Protein AF-A0A0A9WTZ9-F1 (afdb_monomer)

Mean predicted aligned error: 15.55 Å

Foldseek 3Di:
DVVVVVVVVVVVVVVVVVVVVVVVVVVVVVVVPPPDDDDDPPPPPQCLVPQDAQAAQDPPDPSLVSLVVSVVRLVVSCVVSVVVVDDQVVSLVVLLVRNDDVLVVVLVVVVVVDDDDDGSVNSSVSSNVVSVVVVVVVPPD

Structure (mmCIF, N/CA/C/O backbone):
data_AF-A0A0A9WTZ9-F1
#
_entry.id   AF-A0A0A9WTZ9-F1
#
loop_
_atom_site.group_PDB
_atom_site.id
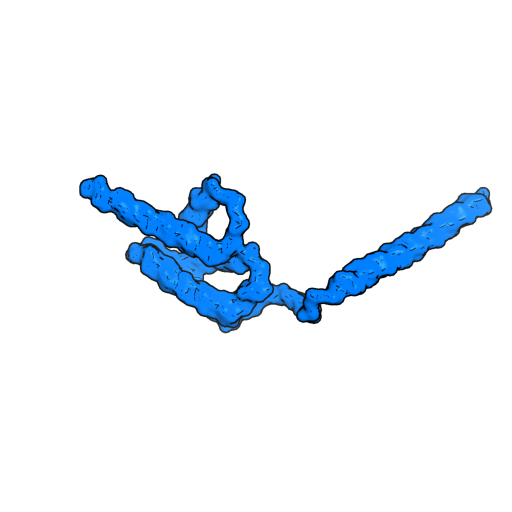_atom_site.type_symbol
_atom_site.label_atom_id
_atom_site.label_alt_id
_atom_site.label_comp_id
_atom_site.label_asym_id
_atom_site.label_entity_id
_atom_site.label_seq_id
_atom_site.pdbx_PDB_ins_code
_atom_site.Cartn_x
_atom_site.Cartn_y
_atom_site.Cartn_z
_atom_site.occupancy
_atom_site.B_iso_or_equiv
_atom_site.auth_seq_id
_atom_site.auth_comp_id
_atom_site.auth_asym_id
_atom_site.auth_atom_id
_atom_site.pdbx_PDB_model_num
ATOM 1 N N . MET A 1 1 ? 10.708 -15.948 -66.059 1.00 60.38 1 MET A N 1
ATOM 2 C CA . MET A 1 1 ? 11.007 -16.705 -64.821 1.00 60.38 1 MET A CA 1
ATOM 3 C C . MET A 1 1 ? 12.283 -16.217 -64.130 1.00 60.38 1 MET A C 1
ATOM 5 O O . MET A 1 1 ? 12.154 -15.669 -63.049 1.00 60.38 1 MET A O 1
ATOM 9 N N . LYS A 1 2 ? 13.458 -16.208 -64.784 1.00 70.31 2 LYS A N 1
ATOM 10 C CA . LYS A 1 2 ? 14.748 -15.773 -64.182 1.00 70.31 2 LYS A CA 1
ATOM 11 C C . LYS A 1 2 ? 14.802 -14.366 -63.553 1.00 70.31 2 LYS A C 1
ATOM 13 O O . LYS A 1 2 ? 15.630 -14.106 -62.688 1.00 70.31 2 LYS A O 1
ATOM 18 N N . LYS A 1 3 ? 13.955 -13.430 -64.002 1.00 76.12 3 LYS A N 1
ATOM 19 C CA . LYS A 1 3 ? 13.878 -12.070 -63.432 1.00 76.12 3 LYS A CA 1
ATOM 20 C C . LYS A 1 3 ? 13.198 -12.066 -62.058 1.00 76.12 3 LYS A C 1
ATOM 22 O O . LYS A 1 3 ? 13.635 -11.337 -61.183 1.00 76.12 3 LYS A O 1
ATOM 27 N N . LEU A 1 4 ? 12.178 -12.906 -61.870 1.00 79.25 4 LEU A N 1
ATOM 28 C CA . LEU A 1 4 ? 11.425 -13.000 -60.619 1.00 79.25 4 LEU A CA 1
ATOM 29 C C . LEU A 1 4 ? 12.265 -13.664 -59.519 1.00 79.25 4 LEU A C 1
ATOM 31 O O . LEU A 1 4 ? 12.262 -13.201 -58.389 1.00 79.25 4 LEU A O 1
ATOM 35 N N . GLU A 1 5 ? 13.052 -14.683 -59.877 1.00 81.00 5 GLU A N 1
ATOM 36 C CA . GLU A 1 5 ? 13.990 -15.351 -58.962 1.00 81.00 5 GLU A CA 1
ATOM 37 C C . GLU A 1 5 ? 15.084 -14.395 -58.470 1.00 81.00 5 GLU A C 1
ATOM 39 O O . GLU A 1 5 ? 15.389 -14.369 -57.282 1.00 81.00 5 GLU A O 1
ATOM 44 N N . LYS A 1 6 ? 15.619 -13.542 -59.356 1.00 87.19 6 LYS A N 1
ATOM 45 C CA . LYS A 1 6 ? 16.589 -12.504 -58.972 1.00 87.19 6 LYS A CA 1
ATOM 46 C C . LYS A 1 6 ? 15.996 -11.460 -58.028 1.00 87.19 6 LYS A C 1
ATOM 48 O O . LYS A 1 6 ? 16.692 -11.005 -57.127 1.00 87.19 6 LYS A O 1
ATOM 53 N N . GLU A 1 7 ? 14.740 -11.072 -58.229 1.00 85.50 7 GLU A N 1
ATOM 54 C CA . GLU A 1 7 ? 14.058 -10.131 -57.332 1.00 85.50 7 GLU A CA 1
ATOM 55 C C . GLU A 1 7 ? 13.759 -10.773 -55.970 1.00 85.50 7 GLU A C 1
ATOM 57 O O . GLU A 1 7 ? 13.989 -10.143 -54.945 1.00 85.50 7 GLU A O 1
ATOM 62 N N . LEU A 1 8 ? 13.367 -12.052 -55.938 1.00 85.62 8 LEU A N 1
ATOM 63 C CA . LEU A 1 8 ? 13.207 -12.818 -54.695 1.00 85.62 8 LEU A CA 1
ATOM 64 C C . LEU A 1 8 ? 14.524 -12.946 -53.921 1.00 85.62 8 LEU A C 1
ATOM 66 O O . LEU A 1 8 ? 14.543 -12.828 -52.698 1.00 85.62 8 LEU A O 1
ATOM 70 N N . GLN A 1 9 ? 15.630 -13.147 -54.636 1.00 83.25 9 GLN A N 1
ATOM 71 C CA . GLN A 1 9 ? 16.955 -13.260 -54.038 1.00 83.25 9 GLN A CA 1
ATOM 72 C C . GLN A 1 9 ? 17.432 -11.923 -53.456 1.00 83.25 9 GLN A C 1
ATOM 74 O O . GLN A 1 9 ? 17.900 -11.889 -52.320 1.00 83.25 9 GLN A O 1
ATOM 79 N N . LYS A 1 10 ? 17.210 -10.809 -54.168 1.00 90.56 10 LYS A N 1
ATOM 80 C CA . LYS A 1 10 ? 17.448 -9.458 -53.631 1.00 90.56 10 LYS A CA 1
ATOM 81 C C . LYS A 1 10 ? 16.584 -9.160 -52.410 1.00 90.56 10 LYS A C 1
ATOM 83 O O . LYS A 1 10 ? 17.065 -8.552 -51.458 1.00 90.56 10 LYS A O 1
ATOM 88 N N . LEU A 1 11 ? 15.318 -9.580 -52.427 1.00 90.62 11 LEU A N 1
ATOM 89 C CA . LEU A 1 11 ? 14.405 -9.377 -51.304 1.00 90.62 11 LEU A CA 1
ATOM 90 C C . LEU A 1 11 ? 14.883 -10.150 -50.067 1.00 90.62 11 LEU A C 1
ATOM 92 O O . LEU A 1 11 ? 14.916 -9.599 -48.972 1.00 90.62 11 LEU A O 1
ATOM 96 N N . ALA A 1 12 ? 15.328 -11.396 -50.248 1.00 89.12 12 ALA A N 1
ATOM 97 C CA . ALA A 1 12 ? 15.871 -12.220 -49.171 1.00 89.12 12 ALA A CA 1
ATOM 98 C C . ALA A 1 12 ? 17.175 -11.643 -48.590 1.00 89.12 12 ALA A C 1
ATOM 100 O O . ALA A 1 12 ? 17.373 -11.655 -47.375 1.00 89.12 12 ALA A O 1
ATOM 101 N N . GLU A 1 13 ? 18.057 -11.108 -49.436 1.00 91.31 13 GLU A N 1
ATOM 102 C CA . GLU A 1 13 ? 19.273 -10.418 -48.992 1.00 91.31 13 GLU A CA 1
ATOM 103 C C . GLU A 1 13 ? 18.945 -9.136 -48.221 1.00 91.31 13 GLU A C 1
ATOM 105 O O . GLU A 1 13 ? 19.537 -8.892 -47.167 1.00 91.31 13 GLU A O 1
ATOM 110 N N . ARG A 1 14 ? 17.946 -8.374 -48.683 1.00 90.75 14 ARG A N 1
ATOM 111 C CA . ARG A 1 14 ? 17.461 -7.173 -47.997 1.00 90.75 14 ARG A CA 1
ATOM 112 C C . ARG A 1 14 ? 16.849 -7.494 -46.636 1.00 90.75 14 ARG A C 1
ATOM 114 O O . ARG A 1 14 ? 17.090 -6.760 -45.683 1.00 90.75 14 ARG A O 1
ATOM 121 N N . GLN A 1 15 ? 16.120 -8.604 -46.524 1.00 76.19 15 GLN A N 1
ATOM 122 C CA . GLN A 1 15 ? 15.568 -9.086 -45.255 1.00 76.19 15 GLN A CA 1
ATOM 123 C C . GLN A 1 15 ? 16.690 -9.375 -44.243 1.00 76.19 15 GLN A C 1
ATOM 125 O O . GLN A 1 15 ? 16.656 -8.882 -43.121 1.00 76.19 15 GLN A O 1
ATOM 130 N N . ARG A 1 16 ? 17.743 -10.087 -44.675 1.00 86.38 16 ARG A N 1
ATOM 131 C CA . ARG A 1 16 ? 18.917 -10.409 -43.838 1.00 86.38 16 ARG A CA 1
ATOM 132 C C . ARG A 1 16 ? 19.746 -9.184 -43.463 1.00 86.38 16 ARG A C 1
ATOM 134 O O . ARG A 1 16 ? 20.497 -9.211 -42.491 1.00 86.38 16 ARG A O 1
ATOM 141 N N . GLU A 1 17 ? 19.726 -8.146 -44.289 1.00 88.25 17 GLU A N 1
ATOM 142 C CA . GLU A 1 17 ? 20.383 -6.875 -43.994 1.00 88.25 17 GLU A CA 1
ATOM 143 C C . GLU A 1 17 ? 19.600 -6.089 -42.937 1.00 88.25 17 GLU A C 1
ATOM 145 O O . GLU A 1 17 ? 20.192 -5.676 -41.944 1.00 88.25 17 GLU A O 1
ATOM 150 N N . LEU A 1 18 ? 18.274 -5.997 -43.085 1.00 83.50 18 LEU A N 1
ATOM 151 C CA . LEU A 1 18 ? 17.381 -5.377 -42.102 1.00 83.50 18 LEU A CA 1
ATOM 152 C C . LEU A 1 18 ? 17.442 -6.079 -40.740 1.00 83.50 18 LEU A C 1
ATOM 154 O O . LEU A 1 18 ? 17.478 -5.414 -39.711 1.00 83.50 18 LEU A O 1
ATOM 158 N N . GLU A 1 19 ? 17.517 -7.411 -40.716 1.00 79.44 19 GLU A N 1
ATOM 159 C CA . GLU A 1 19 ? 17.697 -8.178 -39.475 1.00 79.44 19 GLU A CA 1
ATOM 160 C C . GLU A 1 19 ? 19.045 -7.875 -38.805 1.00 79.44 19 GLU A C 1
ATOM 162 O O . GLU A 1 19 ? 19.112 -7.684 -37.590 1.00 79.44 19 GLU A O 1
ATOM 167 N N . ARG A 1 20 ? 20.126 -7.762 -39.588 1.00 77.75 20 ARG A N 1
ATOM 168 C CA . ARG A 1 20 ? 21.451 -7.378 -39.072 1.00 77.75 20 ARG A CA 1
ATOM 169 C C . ARG A 1 20 ? 21.476 -5.945 -38.549 1.00 77.75 20 ARG A C 1
ATOM 171 O O . ARG A 1 20 ? 22.173 -5.672 -37.576 1.00 77.75 20 ARG A O 1
ATOM 178 N N . GLU A 1 21 ? 20.746 -5.042 -39.188 1.00 83.31 21 GLU A N 1
ATOM 179 C CA . GLU A 1 21 ? 20.621 -3.646 -38.773 1.00 83.31 21 GLU A CA 1
ATOM 180 C C . GLU A 1 21 ? 19.780 -3.510 -37.498 1.00 83.31 21 GLU A C 1
ATOM 182 O O . GLU A 1 21 ? 20.191 -2.809 -36.578 1.00 83.31 21 GLU A O 1
ATOM 187 N N . LEU A 1 22 ? 18.676 -4.256 -37.379 1.00 73.06 22 LEU A N 1
ATOM 188 C CA . LEU A 1 22 ? 17.880 -4.345 -36.150 1.00 73.06 22 LEU A CA 1
ATOM 189 C C . LEU A 1 22 ? 18.698 -4.892 -34.976 1.00 73.06 22 LEU A C 1
ATOM 191 O O . LEU A 1 22 ? 18.648 -4.326 -33.889 1.00 73.06 22 LEU A O 1
ATOM 195 N N . HIS A 1 23 ? 19.498 -5.940 -35.191 1.00 73.75 23 HIS A N 1
ATOM 196 C CA . HIS A 1 23 ? 20.396 -6.456 -34.154 1.00 73.75 23 HIS A CA 1
ATOM 197 C C . HIS A 1 23 ? 21.475 -5.447 -33.751 1.00 73.75 23 HIS A C 1
ATOM 199 O O . HIS A 1 23 ? 21.790 -5.333 -32.569 1.00 73.75 23 HIS A O 1
ATOM 205 N N . ARG A 1 24 ? 22.020 -4.692 -34.710 1.00 73.50 24 ARG A N 1
ATOM 206 C CA . ARG A 1 24 ? 23.018 -3.651 -34.435 1.00 73.50 24 ARG A CA 1
ATOM 207 C C . ARG A 1 24 ? 22.410 -2.495 -33.641 1.00 73.50 24 ARG A C 1
ATOM 209 O O . ARG A 1 24 ? 22.993 -2.075 -32.653 1.00 73.50 24 ARG A O 1
ATOM 216 N N . ARG A 1 25 ? 21.204 -2.059 -34.014 1.00 69.06 25 ARG A N 1
ATOM 217 C CA . ARG A 1 25 ? 20.464 -0.985 -33.340 1.00 69.06 25 ARG A CA 1
ATOM 218 C C . ARG A 1 25 ? 19.978 -1.386 -31.947 1.00 69.06 25 ARG A C 1
ATOM 220 O O . ARG A 1 25 ? 20.010 -0.563 -31.041 1.00 69.06 25 ARG A O 1
ATOM 227 N N . ASN A 1 26 ? 19.575 -2.643 -31.757 1.00 62.22 26 ASN A N 1
ATOM 228 C CA . ASN A 1 26 ? 19.281 -3.174 -30.425 1.00 62.22 26 ASN A CA 1
ATOM 229 C C . ASN A 1 26 ? 20.553 -3.254 -29.564 1.00 62.22 26 ASN A C 1
ATOM 231 O O 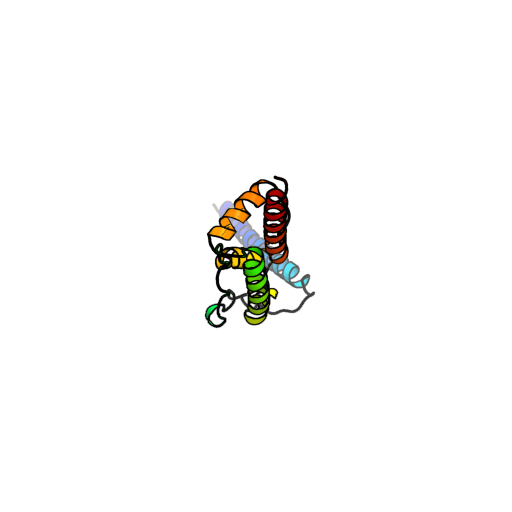. ASN A 1 26 ? 20.500 -2.881 -28.401 1.00 62.22 26 ASN A O 1
ATOM 235 N N . GLY A 1 27 ? 21.700 -3.640 -30.136 1.00 61.84 27 GLY A N 1
ATOM 236 C CA . GLY A 1 27 ? 22.987 -3.618 -29.428 1.00 61.84 27 GLY A CA 1
ATOM 237 C C . GLY A 1 27 ? 23.499 -2.206 -29.098 1.00 61.84 27 GLY A C 1
ATOM 238 O O . GLY A 1 27 ? 24.135 -2.010 -28.069 1.00 61.84 27 GLY A O 1
ATOM 239 N N . GLU A 1 28 ? 23.198 -1.204 -29.928 1.00 58.69 28 GLU A N 1
ATOM 240 C CA . GLU A 1 28 ? 23.504 0.211 -29.653 1.00 58.69 28 GLU A CA 1
ATOM 241 C C . GLU A 1 28 ? 22.581 0.801 -28.574 1.00 58.69 28 GLU A C 1
ATOM 243 O O . GLU A 1 28 ? 23.055 1.532 -27.706 1.00 58.69 28 GLU A O 1
ATOM 248 N N . LEU A 1 29 ? 21.298 0.413 -28.546 1.00 51.69 29 LEU A N 1
ATOM 249 C CA . LEU A 1 29 ? 20.393 0.729 -27.433 1.00 51.69 29 LEU A CA 1
ATOM 250 C C . LEU A 1 29 ? 20.848 0.082 -26.113 1.00 51.69 29 LEU A C 1
ATOM 252 O O . LEU A 1 29 ? 20.639 0.662 -25.051 1.00 51.69 29 LEU A O 1
ATOM 256 N N . GLU A 1 30 ? 21.500 -1.081 -26.161 1.00 49.72 30 GLU A N 1
ATOM 257 C CA . GLU A 1 30 ? 22.115 -1.714 -24.986 1.00 49.72 30 GLU A CA 1
ATOM 258 C C . GLU A 1 30 ? 23.446 -1.045 -24.574 1.00 49.72 30 GLU A C 1
ATOM 260 O O . GLU A 1 30 ? 23.813 -1.081 -23.400 1.00 49.72 30 GLU A O 1
ATOM 265 N N . GLY A 1 31 ? 24.149 -0.381 -25.502 1.00 46.72 31 GLY A N 1
ATOM 266 C CA . GLY A 1 31 ? 25.429 0.301 -25.261 1.00 46.72 31 GLY A CA 1
ATOM 267 C C . GLY A 1 31 ? 25.326 1.704 -24.643 1.00 46.72 31 GLY A C 1
ATOM 268 O O . GLY A 1 31 ? 26.268 2.144 -23.987 1.00 46.72 31 GLY A O 1
ATOM 269 N N . GLU A 1 32 ? 24.190 2.394 -24.793 1.00 41.88 32 GLU A N 1
ATOM 270 C CA . GLU A 1 32 ? 23.942 3.713 -24.178 1.00 41.88 32 GLU A CA 1
ATOM 271 C C . GLU A 1 32 ? 23.188 3.653 -22.836 1.00 41.88 32 GLU A C 1
ATOM 273 O O . GLU A 1 32 ? 22.963 4.686 -22.207 1.00 41.88 32 GLU A O 1
ATOM 278 N N . VAL A 1 33 ? 22.885 2.455 -22.318 1.00 44.62 33 VAL A N 1
ATOM 279 C CA . VAL A 1 33 ? 22.443 2.260 -20.918 1.00 44.62 33 VAL A CA 1
ATOM 280 C C . VAL A 1 33 ? 23.599 1.719 -20.062 1.00 44.62 33 VAL A C 1
ATOM 282 O O . VAL A 1 33 ? 23.441 0.908 -19.155 1.00 44.62 33 VAL A O 1
ATOM 285 N N . GLY A 1 34 ? 24.813 2.203 -20.321 1.00 38.84 34 GLY A N 1
ATOM 286 C CA . GLY A 1 34 ? 25.944 2.089 -19.404 1.00 38.84 34 GLY A CA 1
ATOM 287 C C . GLY A 1 34 ? 25.867 3.172 -18.332 1.00 38.84 34 GLY A C 1
ATOM 288 O O . GLY A 1 34 ? 26.592 4.160 -18.403 1.00 38.84 34 GLY A O 1
ATOM 289 N N . GLY A 1 35 ? 24.967 3.015 -17.357 1.00 38.53 35 GLY A N 1
ATOM 290 C CA . GLY A 1 35 ? 24.748 4.056 -16.352 1.00 38.53 35 GLY A CA 1
ATOM 291 C C . GLY A 1 35 ? 23.939 3.690 -15.114 1.00 38.53 35 GLY A C 1
ATOM 292 O O . GLY A 1 35 ? 23.450 4.594 -14.461 1.00 38.53 35 GLY A O 1
ATOM 293 N N . THR A 1 36 ? 23.762 2.415 -14.775 1.00 37.59 36 THR A N 1
ATOM 294 C CA . THR A 1 36 ? 23.730 1.932 -13.380 1.00 37.59 36 THR A CA 1
ATOM 295 C C . THR A 1 36 ? 23.818 0.417 -13.431 1.00 37.59 36 THR A C 1
ATOM 297 O O . THR A 1 36 ? 22.924 -0.266 -13.922 1.00 37.59 36 THR A O 1
ATOM 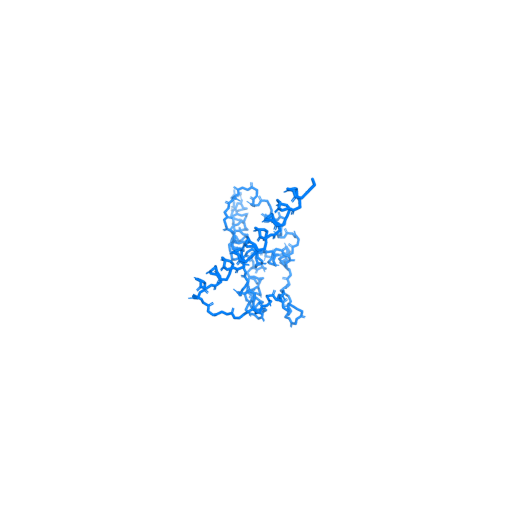300 N N . GLY A 1 37 ? 24.944 -0.116 -12.963 1.00 42.16 37 GLY A N 1
ATOM 301 C CA . GLY A 1 37 ? 25.078 -1.544 -12.754 1.00 42.16 37 GLY A CA 1
ATOM 302 C C . GLY A 1 37 ? 24.024 -2.002 -11.756 1.00 42.16 37 GLY A C 1
ATOM 303 O O . GLY A 1 37 ? 24.078 -1.646 -10.583 1.00 42.16 37 GLY A O 1
ATOM 304 N N . ASN A 1 38 ? 23.086 -2.815 -12.216 1.00 39.22 38 ASN A N 1
ATOM 305 C CA . ASN A 1 38 ? 22.717 -3.985 -11.451 1.00 39.22 38 ASN A CA 1
ATOM 306 C C . ASN A 1 38 ? 22.298 -5.069 -12.432 1.00 39.22 38 ASN A C 1
ATOM 308 O O . ASN A 1 38 ? 21.395 -4.889 -13.247 1.00 39.22 38 ASN A O 1
ATOM 312 N N . GLU A 1 39 ? 23.041 -6.161 -12.375 1.00 39.50 39 GLU A N 1
ATOM 313 C CA . GLU A 1 39 ? 22.844 -7.364 -13.157 1.00 39.50 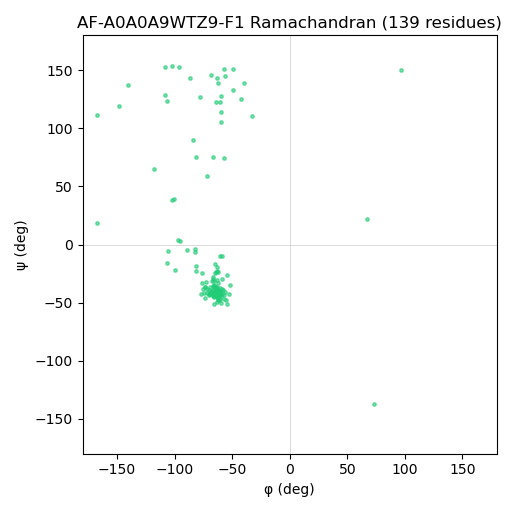39 GLU A CA 1
ATOM 314 C C . GLU A 1 39 ? 21.384 -7.812 -13.089 1.00 39.50 39 GLU A C 1
ATOM 316 O O . GLU A 1 39 ? 20.693 -7.588 -12.090 1.00 39.50 39 GLU A O 1
ATOM 321 N N . GLY A 1 40 ? 20.935 -8.475 -14.154 1.00 37.22 40 GLY A N 1
ATOM 322 C CA . GLY A 1 40 ? 19.652 -9.153 -14.245 1.00 37.22 40 GLY A CA 1
ATOM 323 C C . GLY A 1 40 ? 19.463 -10.215 -13.162 1.00 37.22 40 GLY A C 1
ATOM 324 O O . GLY A 1 40 ? 19.428 -11.409 -13.441 1.00 37.22 40 GLY A O 1
ATOM 325 N N . ARG A 1 41 ? 19.206 -9.777 -11.930 1.00 47.19 41 ARG A N 1
ATOM 326 C CA . ARG A 1 41 ? 18.178 -10.403 -11.124 1.00 47.19 41 ARG A CA 1
ATOM 327 C C . ARG A 1 41 ? 16.924 -10.217 -11.960 1.00 47.19 41 ARG A C 1
ATOM 329 O O . ARG A 1 41 ? 16.379 -9.116 -12.028 1.00 47.19 41 ARG A O 1
ATOM 336 N N . GLU A 1 42 ? 16.449 -11.288 -12.596 1.00 41.75 42 GLU A N 1
ATOM 337 C CA . GLU A 1 42 ? 15.008 -11.529 -12.581 1.00 41.75 42 GLU A CA 1
ATOM 338 C C . GLU A 1 42 ? 14.545 -10.995 -11.227 1.00 41.75 42 GLU A C 1
ATOM 340 O O . GLU A 1 42 ? 14.986 -11.516 -10.197 1.00 41.75 42 GLU A O 1
ATOM 345 N N . LYS A 1 43 ? 13.789 -9.888 -11.194 1.00 50.94 43 LYS A N 1
ATOM 346 C CA . LYS A 1 43 ? 13.112 -9.489 -9.965 1.00 50.94 43 LYS A CA 1
ATOM 347 C C . LYS A 1 43 ? 12.073 -10.583 -9.753 1.00 50.94 43 LYS A C 1
ATOM 349 O O . LYS A 1 43 ? 10.904 -10.404 -10.085 1.00 50.94 43 LYS A O 1
ATOM 354 N N . LYS A 1 44 ? 12.535 -11.760 -9.304 1.00 48.59 44 LYS A N 1
ATOM 355 C CA . LYS A 1 44 ? 11.726 -12.796 -8.694 1.00 48.59 44 LYS A CA 1
ATOM 356 C C . LYS A 1 44 ? 10.810 -12.016 -7.782 1.00 48.59 44 LYS A C 1
ATOM 358 O O . LYS A 1 44 ? 11.302 -11.186 -7.019 1.00 48.59 44 LYS A O 1
ATOM 363 N N . LEU A 1 45 ? 9.503 -12.221 -7.940 1.00 52.44 45 LEU A N 1
ATOM 364 C CA . LEU A 1 45 ? 8.529 -11.691 -6.996 1.00 52.44 45 LEU A CA 1
ATOM 365 C C . LEU A 1 45 ? 9.104 -11.853 -5.591 1.00 52.44 45 LEU A C 1
ATOM 367 O O . LEU A 1 45 ? 9.733 -12.891 -5.345 1.00 52.44 45 LEU A O 1
ATOM 371 N N . PRO A 1 46 ? 8.933 -10.847 -4.718 1.00 54.97 46 PRO A N 1
ATOM 372 C CA . PRO A 1 46 ? 9.565 -10.881 -3.418 1.00 54.97 46 PRO A CA 1
ATOM 373 C C . PRO A 1 46 ? 9.268 -12.242 -2.805 1.00 54.97 46 PRO A C 1
ATOM 375 O O . PRO A 1 46 ? 8.142 -12.744 -2.903 1.00 54.97 46 PRO A O 1
ATOM 378 N N . GLU A 1 47 ? 10.299 -12.891 -2.268 1.00 58.53 47 GLU A N 1
ATOM 379 C CA . GLU A 1 47 ? 10.172 -14.181 -1.593 1.00 58.53 47 GLU A CA 1
ATOM 380 C C . GLU A 1 47 ? 9.463 -13.921 -0.243 1.00 58.53 47 GLU A C 1
ATOM 382 O O . GLU A 1 47 ? 9.979 -14.192 0.836 1.00 58.53 47 GLU A O 1
ATOM 387 N N . LEU A 1 48 ? 8.240 -13.368 -0.306 1.00 61.00 48 LEU A N 1
ATOM 388 C CA . LEU A 1 48 ? 7.354 -12.989 0.798 1.00 61.00 48 LEU A CA 1
ATOM 389 C C . LEU A 1 48 ? 6.988 -14.202 1.661 1.00 61.00 48 LEU A C 1
ATOM 391 O O . LEU A 1 48 ? 6.385 -14.047 2.715 1.00 61.00 48 LEU A O 1
ATOM 395 N N . ARG A 1 49 ? 7.325 -15.415 1.207 1.00 60.94 49 ARG A N 1
ATOM 396 C CA . ARG A 1 49 ? 6.976 -16.688 1.840 1.00 60.94 49 ARG A CA 1
ATOM 397 C C . ARG A 1 49 ? 7.624 -16.880 3.209 1.00 60.94 49 ARG A C 1
ATOM 399 O O . ARG A 1 49 ? 7.069 -17.623 4.011 1.00 60.94 49 ARG A O 1
ATOM 406 N N . ASN A 1 50 ? 8.749 -16.218 3.484 1.00 71.06 50 ASN A N 1
ATOM 407 C CA . ASN A 1 50 ? 9.498 -16.424 4.728 1.00 71.06 50 ASN A CA 1
ATOM 408 C C . ASN A 1 50 ? 9.351 -15.280 5.739 1.00 71.06 50 ASN A C 1
ATOM 410 O O . ASN A 1 50 ? 9.843 -15.403 6.860 1.00 71.06 50 ASN A O 1
ATOM 414 N N . VAL A 1 51 ? 8.677 -14.186 5.372 1.00 79.00 51 VAL A N 1
ATOM 415 C CA . VAL A 1 51 ? 8.445 -13.047 6.267 1.00 79.00 51 VAL A CA 1
ATOM 416 C C . VAL A 1 51 ? 6.977 -13.058 6.689 1.00 79.00 51 VAL A C 1
ATOM 418 O O . VAL A 1 51 ? 6.108 -13.035 5.815 1.00 79.00 51 VAL A O 1
ATOM 421 N N . PRO A 1 52 ? 6.666 -13.096 7.999 1.00 82.75 52 PRO A N 1
ATOM 422 C CA . PRO A 1 52 ? 5.284 -13.071 8.457 1.00 82.75 52 PRO A CA 1
ATOM 423 C C . PRO A 1 52 ? 4.601 -11.789 7.978 1.00 82.75 52 PRO A C 1
ATOM 425 O O . PRO A 1 52 ? 5.123 -10.688 8.161 1.00 82.75 52 PRO A O 1
ATOM 428 N N . GLN A 1 53 ? 3.446 -11.948 7.337 1.00 86.88 53 GLN A N 1
ATOM 429 C CA . GLN A 1 53 ? 2.637 -10.822 6.885 1.00 86.88 53 GLN A CA 1
ATOM 430 C C . GLN A 1 53 ? 2.061 -10.074 8.096 1.00 86.88 53 GLN A C 1
ATOM 432 O O . GLN A 1 53 ? 1.757 -10.708 9.109 1.00 86.88 53 GLN A O 1
ATOM 437 N N . PRO A 1 54 ? 1.909 -8.742 8.014 1.00 89.12 54 PRO A N 1
ATOM 438 C CA . PRO A 1 54 ? 1.249 -7.982 9.063 1.00 89.12 54 PRO A CA 1
ATOM 439 C C . PRO A 1 54 ? -0.217 -8.412 9.185 1.00 89.12 54 PRO A C 1
ATOM 441 O O . PRO A 1 54 ? -0.878 -8.689 8.182 1.00 89.12 54 PRO A O 1
ATOM 444 N N . ASP A 1 55 ? -0.726 -8.441 10.417 1.00 89.12 55 ASP A N 1
ATOM 445 C CA . ASP A 1 55 ? -2.140 -8.711 10.660 1.00 89.12 55 ASP A CA 1
ATOM 446 C C . ASP A 1 55 ? -3.011 -7.618 10.019 1.00 89.12 55 ASP A C 1
ATOM 448 O O . ASP A 1 55 ? -2.682 -6.435 10.148 1.00 89.12 55 ASP A O 1
ATOM 452 N N . PRO A 1 56 ? -4.142 -7.968 9.381 1.00 91.62 56 PRO A N 1
ATOM 453 C CA . PRO A 1 56 ? -5.060 -6.984 8.823 1.00 91.62 56 PRO A CA 1
ATOM 454 C C . PRO A 1 56 ? -5.558 -5.983 9.868 1.00 91.62 56 PRO A C 1
ATOM 456 O O . PRO A 1 56 ? -5.720 -6.309 11.050 1.00 91.62 56 PRO A O 1
ATOM 459 N N . VAL A 1 57 ? -5.876 -4.764 9.426 1.00 90.31 57 VAL A N 1
ATOM 460 C CA . VAL A 1 57 ? -6.400 -3.724 10.319 1.00 90.31 57 VAL A CA 1
ATOM 461 C C . VAL A 1 57 ? -7.755 -4.159 10.869 1.00 90.31 57 VAL A C 1
ATOM 463 O O . VAL A 1 57 ? -8.709 -4.397 10.126 1.00 90.31 57 VAL A O 1
ATOM 466 N N . LYS A 1 58 ? -7.861 -4.211 12.197 1.00 88.00 58 LYS A N 1
ATOM 467 C CA . LYS A 1 58 ? -9.125 -4.484 12.882 1.00 88.00 58 LYS A CA 1
ATOM 468 C C . LYS A 1 58 ? -9.996 -3.230 12.888 1.00 88.00 58 LYS A C 1
ATOM 470 O O . LYS A 1 58 ? -9.570 -2.173 13.353 1.00 88.00 58 LYS A O 1
ATOM 475 N N . ILE A 1 59 ? -11.235 -3.368 12.422 1.00 85.06 59 ILE A N 1
ATOM 476 C CA . ILE A 1 59 ? -12.246 -2.296 12.448 1.00 85.06 59 ILE A CA 1
ATOM 477 C C . ILE A 1 59 ? -12.967 -2.173 13.800 1.00 85.06 59 ILE A C 1
ATOM 479 O O . ILE A 1 59 ? -13.751 -1.252 14.009 1.00 85.06 59 ILE A O 1
ATOM 483 N N . GLU A 1 60 ? -12.716 -3.102 14.721 1.00 82.38 60 GLU A N 1
ATOM 484 C CA . GLU A 1 60 ? -13.289 -3.100 16.065 1.00 82.38 60 GLU A CA 1
ATOM 485 C C . GLU A 1 60 ? -12.441 -2.264 17.033 1.00 82.38 60 GLU A C 1
ATOM 487 O O . GLU A 1 60 ? -11.210 -2.274 16.981 1.00 82.38 60 GLU A O 1
ATOM 492 N N . GLY A 1 61 ? -13.099 -1.565 17.960 1.00 83.69 61 GLY A N 1
ATOM 493 C CA . GLY A 1 61 ? -12.420 -0.727 18.948 1.00 83.69 61 GLY A CA 1
ATOM 494 C C . GLY A 1 61 ? -11.855 0.564 18.345 1.00 83.69 61 GLY A C 1
ATOM 495 O O . GLY A 1 61 ? -12.527 1.251 17.575 1.00 83.69 61 GLY A O 1
ATOM 496 N N . ASN A 1 62 ? -10.634 0.931 18.738 1.00 86.44 62 ASN A N 1
ATOM 497 C CA . ASN A 1 62 ? -9.982 2.159 18.288 1.00 86.44 62 ASN A CA 1
ATOM 498 C C . ASN A 1 62 ? -9.294 1.951 16.928 1.00 86.44 62 ASN A C 1
ATOM 500 O O . ASN A 1 62 ? -8.120 1.591 16.856 1.00 86.44 62 ASN A O 1
ATOM 504 N N . ILE A 1 63 ? -10.031 2.195 15.841 1.00 87.94 63 ILE A N 1
ATOM 505 C CA . ILE A 1 63 ? -9.551 1.985 14.463 1.00 87.94 63 ILE A CA 1
ATOM 506 C C . ILE A 1 63 ? -8.282 2.799 14.170 1.00 87.94 63 ILE A C 1
ATOM 508 O O . ILE A 1 63 ? -7.368 2.294 13.524 1.00 87.94 63 ILE A O 1
ATOM 512 N N . THR A 1 64 ? -8.187 4.034 14.671 1.00 87.25 64 THR A N 1
ATOM 513 C CA . THR A 1 64 ? -7.012 4.899 14.475 1.00 87.25 64 THR A CA 1
ATOM 514 C C . THR A 1 64 ? -5.756 4.287 15.090 1.00 87.25 64 THR A C 1
ATOM 516 O O . THR A 1 64 ? -4.687 4.288 14.480 1.00 87.25 64 THR A O 1
ATOM 519 N N . GLU A 1 65 ? -5.887 3.728 16.289 1.00 88.56 65 GLU A N 1
ATOM 520 C CA . GLU A 1 65 ? -4.797 3.051 16.984 1.00 88.56 65 GLU A CA 1
ATOM 521 C C . GLU A 1 65 ? -4.429 1.730 16.294 1.00 88.56 65 GLU A C 1
ATOM 523 O O . GLU A 1 65 ? -3.250 1.480 16.045 1.00 88.56 65 GLU A O 1
ATOM 528 N N . ASN A 1 66 ? -5.424 0.940 15.877 1.00 90.94 66 ASN A N 1
ATOM 529 C CA . ASN A 1 66 ? -5.216 -0.289 15.106 1.00 90.94 66 ASN A CA 1
ATOM 530 C C . ASN A 1 66 ? -4.486 -0.020 13.781 1.00 90.94 66 ASN A C 1
ATOM 532 O O . ASN A 1 66 ? -3.564 -0.753 13.424 1.00 90.94 66 ASN A O 1
ATOM 536 N N . LEU A 1 67 ? -4.852 1.051 13.069 1.00 90.75 67 LEU A N 1
ATOM 537 C CA . LEU A 1 67 ? -4.170 1.472 11.846 1.00 90.75 67 LEU A CA 1
ATOM 538 C C . LEU A 1 67 ? -2.733 1.936 12.134 1.00 90.75 67 LEU A C 1
ATOM 540 O O . LEU A 1 67 ? -1.826 1.641 11.359 1.00 90.75 67 LEU A O 1
ATOM 544 N N . GLY A 1 68 ? -2.499 2.606 13.266 1.00 90.94 68 GLY A N 1
ATOM 545 C CA . GLY A 1 68 ? -1.154 2.968 13.720 1.00 90.94 68 GLY A CA 1
ATOM 546 C C . GLY A 1 68 ? -0.279 1.755 14.064 1.00 90.94 68 GLY A C 1
ATOM 547 O O . GLY A 1 68 ? 0.919 1.755 13.775 1.00 90.94 68 GLY A O 1
ATOM 548 N N . TYR A 1 69 ? -0.854 0.698 14.646 1.00 92.25 69 TYR A N 1
ATOM 549 C CA . TYR A 1 69 ? -0.153 -0.574 14.850 1.00 92.25 69 TYR A CA 1
ATOM 550 C C . TYR A 1 69 ? 0.173 -1.259 13.523 1.00 92.25 69 TYR A C 1
ATOM 552 O O . TYR A 1 69 ? 1.309 -1.695 13.320 1.00 92.25 69 TYR A O 1
ATOM 560 N N . PHE A 1 70 ? -0.794 -1.294 12.607 1.00 94.00 70 PHE A N 1
ATOM 561 C CA . PHE A 1 70 ? -0.607 -1.852 11.274 1.00 94.00 70 PHE A CA 1
ATOM 562 C C . PHE A 1 70 ? 0.488 -1.126 10.490 1.00 94.00 70 PHE A C 1
ATOM 564 O O . PHE A 1 70 ? 1.342 -1.782 9.912 1.00 94.00 70 PHE A O 1
ATOM 571 N N . GLU A 1 71 ? 0.537 0.208 10.512 1.00 93.88 71 GLU A N 1
ATOM 572 C CA . GLU A 1 71 ? 1.586 0.977 9.830 1.00 93.88 71 GLU A CA 1
ATOM 573 C C . GLU A 1 71 ? 2.992 0.584 10.307 1.00 93.88 71 GLU A C 1
ATOM 575 O O . GLU A 1 71 ? 3.906 0.407 9.500 1.00 93.88 71 GLU A O 1
ATOM 580 N N . LYS A 1 72 ? 3.182 0.421 11.622 1.00 93.38 72 LYS A N 1
ATOM 581 C CA . LYS A 1 72 ? 4.467 -0.028 12.181 1.00 93.38 72 LYS A CA 1
ATOM 582 C C . LYS A 1 72 ? 4.809 -1.439 11.702 1.00 93.38 72 LYS A C 1
ATOM 584 O O . LYS A 1 72 ? 5.951 -1.698 11.327 1.00 93.38 72 LYS A O 1
ATOM 589 N N . ALA A 1 73 ? 3.824 -2.336 11.689 1.00 93.00 73 ALA A N 1
ATOM 590 C CA . ALA A 1 73 ? 3.995 -3.695 11.188 1.00 93.00 73 ALA A CA 1
ATOM 591 C C . ALA A 1 73 ? 4.312 -3.713 9.681 1.00 93.00 73 ALA A C 1
ATOM 593 O O . ALA A 1 73 ? 5.208 -4.437 9.259 1.00 93.00 73 ALA A O 1
ATOM 594 N N . TRP A 1 74 ? 3.656 -2.863 8.889 1.00 93.44 74 TRP A N 1
ATOM 595 C CA . TRP A 1 74 ? 3.896 -2.680 7.458 1.00 93.44 74 TRP A CA 1
ATOM 596 C C . TRP A 1 74 ? 5.309 -2.173 7.161 1.00 93.44 74 TRP A C 1
ATOM 598 O O . TRP A 1 74 ? 5.967 -2.696 6.263 1.00 93.44 74 TRP A O 1
ATOM 608 N N . LYS A 1 75 ? 5.808 -1.200 7.935 1.00 92.25 75 LYS A N 1
ATOM 609 C CA . LYS A 1 75 ? 7.189 -0.702 7.821 1.00 92.25 75 LYS A CA 1
ATOM 610 C C . LYS A 1 75 ? 8.200 -1.821 8.070 1.00 92.25 75 LYS A C 1
ATOM 612 O O . LYS A 1 75 ? 9.061 -2.072 7.233 1.00 92.25 75 LYS A O 1
ATOM 617 N N . ASN A 1 76 ? 8.035 -2.559 9.169 1.00 91.38 76 ASN A N 1
ATOM 618 C CA . ASN A 1 76 ? 8.903 -3.696 9.487 1.00 91.38 76 ASN A CA 1
ATOM 619 C C . ASN A 1 76 ? 8.835 -4.788 8.411 1.00 91.38 76 ASN A C 1
ATOM 621 O O . ASN A 1 76 ? 9.863 -5.333 8.016 1.00 91.38 76 ASN A O 1
ATOM 625 N N . TYR A 1 77 ? 7.633 -5.084 7.915 1.00 90.56 77 TYR A N 1
ATOM 626 C CA . TYR A 1 77 ? 7.413 -6.050 6.846 1.00 90.56 77 TYR A CA 1
ATOM 627 C C . TYR A 1 77 ? 8.083 -5.626 5.538 1.00 90.56 77 TYR A C 1
ATOM 629 O O . TYR A 1 77 ? 8.746 -6.443 4.904 1.00 90.56 77 TYR A O 1
ATOM 637 N N . SER A 1 78 ? 7.951 -4.357 5.149 1.00 89.62 78 SER A N 1
ATOM 638 C CA . SER A 1 78 ? 8.522 -3.816 3.910 1.00 89.62 78 SER A CA 1
ATOM 639 C C . SER A 1 78 ? 10.043 -3.926 3.901 1.00 89.62 78 SER A C 1
ATOM 641 O O . SER A 1 78 ? 10.611 -4.399 2.919 1.00 89.62 78 SER A O 1
ATOM 643 N N . VAL A 1 79 ? 10.686 -3.591 5.023 1.00 89.56 79 VAL A N 1
ATOM 644 C CA . VAL A 1 79 ? 12.136 -3.742 5.201 1.00 89.56 79 VAL A CA 1
ATOM 645 C C . VAL A 1 79 ? 12.532 -5.221 5.191 1.00 89.56 79 VAL A C 1
ATOM 647 O O . VAL A 1 79 ? 13.407 -5.626 4.431 1.00 89.56 79 VAL A O 1
ATOM 650 N N . ALA A 1 80 ? 11.869 -6.058 5.996 1.00 85.88 80 ALA A N 1
ATOM 651 C CA . ALA A 1 80 ? 12.236 -7.468 6.144 1.00 85.88 80 ALA A CA 1
ATOM 652 C C . ALA A 1 80 ? 12.034 -8.292 4.862 1.00 85.88 80 ALA A C 1
ATOM 654 O O . ALA A 1 80 ? 12.770 -9.246 4.619 1.00 85.88 80 ALA A O 1
ATOM 655 N N . SER A 1 81 ? 11.040 -7.938 4.045 1.00 86.25 81 SER A N 1
ATOM 656 C CA . SER A 1 81 ? 10.744 -8.610 2.773 1.00 86.25 81 SER A CA 1
ATOM 657 C C . SER A 1 81 ? 11.489 -8.029 1.569 1.00 86.25 81 SER A C 1
ATOM 659 O O . SER A 1 81 ? 11.370 -8.573 0.469 1.00 86.25 81 SER A O 1
ATOM 661 N N . GLY A 1 82 ? 12.244 -6.939 1.752 1.00 86.44 82 GLY A N 1
ATOM 662 C CA . GLY A 1 82 ? 12.900 -6.221 0.657 1.00 86.44 82 GLY A CA 1
ATOM 663 C C . GLY A 1 82 ? 11.916 -5.532 -0.291 1.00 86.44 82 GLY A C 1
ATOM 664 O O . GLY A 1 82 ? 12.253 -5.264 -1.443 1.00 86.44 82 GLY A O 1
ATOM 665 N N . LEU A 1 83 ? 10.688 -5.252 0.163 1.00 87.62 83 LEU A N 1
ATOM 666 C CA . LEU A 1 83 ? 9.640 -4.639 -0.657 1.00 87.62 83 LEU A CA 1
ATOM 667 C C . LEU A 1 83 ? 10.016 -3.223 -1.122 1.00 87.62 83 LEU A C 1
ATOM 669 O O . LEU A 1 83 ? 9.511 -2.752 -2.136 1.00 87.62 83 LEU A O 1
ATOM 673 N N . GLU A 1 84 ? 10.930 -2.567 -0.408 1.00 86.31 84 GLU A N 1
ATOM 674 C CA . GLU A 1 84 ? 11.469 -1.244 -0.740 1.00 86.31 84 GLU A CA 1
ATOM 675 C C . GLU A 1 84 ? 12.223 -1.213 -2.082 1.00 86.31 84 GLU A C 1
ATOM 677 O O . GLU A 1 84 ? 12.290 -0.169 -2.722 1.00 86.31 84 GLU A O 1
ATOM 682 N N . GLU A 1 85 ? 12.732 -2.351 -2.572 1.00 87.12 85 GLU A N 1
ATOM 683 C CA . GLU A 1 85 ? 13.413 -2.433 -3.877 1.00 87.12 85 GLU A CA 1
ATOM 684 C C . GLU A 1 85 ? 12.441 -2.556 -5.073 1.00 87.12 85 GLU A C 1
ATOM 686 O O . GLU A 1 85 ? 12.853 -2.604 -6.247 1.00 87.12 85 GLU A O 1
ATOM 691 N N . TYR A 1 86 ? 11.136 -2.651 -4.800 1.00 86.38 86 TYR A N 1
ATOM 692 C CA . TYR A 1 86 ? 10.100 -2.846 -5.810 1.00 86.38 86 TYR A CA 1
ATOM 693 C C . TYR A 1 86 ? 9.449 -1.526 -6.228 1.00 86.38 86 TYR A C 1
ATOM 695 O O . TYR A 1 86 ? 9.384 -0.584 -5.443 1.00 86.38 86 TYR A O 1
ATOM 703 N N . PRO A 1 87 ? 8.922 -1.449 -7.467 1.00 89.00 87 PRO A N 1
ATOM 704 C CA . PRO A 1 87 ? 8.184 -0.276 -7.918 1.00 89.00 87 PRO A CA 1
ATOM 705 C C . PRO A 1 87 ? 7.001 0.041 -7.001 1.00 89.00 87 PRO A C 1
ATOM 707 O O . PRO A 1 87 ? 6.306 -0.874 -6.555 1.00 89.00 87 PRO A O 1
ATOM 710 N N . GLU A 1 88 ? 6.707 1.326 -6.823 1.00 88.44 88 GLU A N 1
ATOM 711 C CA . GLU A 1 88 ? 5.669 1.806 -5.905 1.00 88.44 88 GLU A CA 1
ATOM 712 C C . GLU A 1 88 ? 4.304 1.148 -6.132 1.00 88.44 88 GLU A C 1
ATOM 714 O O . GLU A 1 88 ? 3.682 0.651 -5.201 1.00 88.44 88 GLU A O 1
ATOM 719 N N . ARG A 1 89 ? 3.899 0.991 -7.398 1.00 87.62 89 ARG A N 1
ATOM 720 C CA . ARG A 1 89 ? 2.667 0.278 -7.779 1.00 87.62 89 ARG A CA 1
ATOM 721 C C . ARG A 1 89 ? 2.554 -1.130 -7.174 1.00 87.62 89 ARG A C 1
ATOM 723 O O . ARG A 1 89 ? 1.459 -1.586 -6.867 1.00 87.62 89 ARG A O 1
ATOM 730 N N . VAL A 1 90 ? 3.679 -1.838 -7.025 1.00 88.69 90 VAL A N 1
ATOM 731 C CA . VAL A 1 90 ? 3.724 -3.182 -6.430 1.00 88.69 90 VAL A CA 1
ATOM 732 C C . VAL A 1 90 ? 3.612 -3.075 -4.914 1.00 88.69 90 VAL A C 1
ATOM 734 O O . VAL A 1 90 ? 2.850 -3.830 -4.318 1.00 88.69 90 VAL A O 1
ATOM 737 N N . ARG A 1 91 ? 4.311 -2.112 -4.301 1.00 91.00 91 ARG A N 1
ATOM 738 C CA . ARG A 1 91 ? 4.225 -1.826 -2.860 1.00 91.00 91 ARG A CA 1
ATOM 739 C C . ARG A 1 91 ? 2.781 -1.512 -2.458 1.00 91.00 91 ARG A C 1
ATOM 741 O O . ARG A 1 91 ? 2.263 -2.135 -1.535 1.00 91.00 91 ARG A O 1
ATOM 748 N N . VAL A 1 92 ? 2.106 -0.648 -3.219 1.00 91.06 92 VAL A N 1
ATOM 749 C CA . VAL A 1 92 ? 0.685 -0.301 -3.047 1.00 91.06 92 VAL A CA 1
ATOM 750 C C . VAL A 1 92 ? -0.219 -1.522 -3.219 1.00 91.06 92 VAL A C 1
ATOM 752 O O . VAL A 1 92 ? -1.071 -1.780 -2.372 1.00 91.06 92 VAL A O 1
ATOM 755 N N . ALA A 1 93 ? -0.027 -2.322 -4.272 1.00 89.19 93 ALA A N 1
ATOM 756 C CA . ALA A 1 93 ? -0.837 -3.522 -4.484 1.00 89.19 93 ALA A CA 1
ATOM 757 C C . ALA A 1 93 ? -0.703 -4.530 -3.328 1.00 89.19 93 ALA A C 1
ATOM 759 O O . ALA A 1 93 ? -1.700 -5.095 -2.874 1.00 89.19 93 ALA A O 1
ATOM 760 N N . VAL A 1 94 ? 0.518 -4.734 -2.820 1.00 90.81 94 VAL A N 1
ATOM 761 C CA . VAL A 1 94 ? 0.766 -5.608 -1.666 1.00 90.81 94 VAL A CA 1
ATOM 762 C C . VAL A 1 94 ? 0.128 -5.022 -0.408 1.00 90.81 94 VAL A C 1
ATOM 764 O O . VAL A 1 94 ? -0.569 -5.751 0.295 1.00 90.81 94 VAL A O 1
ATOM 767 N N . LEU A 1 95 ? 0.269 -3.718 -0.161 1.00 92.44 95 LEU A N 1
ATOM 768 C CA . LEU A 1 95 ? -0.378 -3.030 0.958 1.00 92.44 95 LEU A CA 1
ATOM 769 C C . LEU A 1 95 ? -1.896 -3.257 0.955 1.00 92.44 95 LEU A C 1
ATOM 771 O O . LEU A 1 95 ? -2.456 -3.707 1.953 1.00 92.44 95 LEU A O 1
ATOM 775 N N . LEU A 1 96 ? -2.555 -3.010 -0.180 1.00 90.38 96 LEU A N 1
ATOM 776 C CA . LEU A 1 96 ? -4.001 -3.191 -0.334 1.00 90.38 96 LEU A CA 1
ATOM 777 C C . LEU A 1 96 ? -4.444 -4.654 -0.182 1.00 90.38 96 LEU A C 1
ATOM 779 O O . LEU A 1 96 ? -5.598 -4.914 0.169 1.00 90.38 96 LEU A O 1
ATOM 783 N N . SER A 1 97 ? -3.540 -5.609 -0.420 1.00 90.00 97 SER A N 1
ATOM 784 C CA . SER A 1 97 ? -3.803 -7.030 -0.186 1.00 90.00 97 SER A CA 1
ATOM 785 C C . SER A 1 97 ? -3.753 -7.413 1.298 1.00 90.00 97 SER A C 1
ATOM 787 O O . SER A 1 97 ? -4.528 -8.270 1.719 1.00 90.00 97 SER A O 1
ATOM 789 N N . VAL A 1 98 ? -2.899 -6.763 2.102 1.00 92.56 98 VAL A N 1
ATOM 790 C CA . VAL A 1 98 ? -2.685 -7.116 3.522 1.00 92.56 98 VAL A CA 1
ATOM 791 C C . VAL A 1 98 ? -3.447 -6.228 4.507 1.00 92.56 98 VAL A C 1
ATOM 793 O O . VAL A 1 98 ? -3.723 -6.659 5.621 1.00 92.56 98 VAL A O 1
ATOM 796 N N . ILE A 1 99 ? -3.848 -5.013 4.114 1.00 90.69 99 ILE A N 1
ATOM 797 C CA . ILE A 1 99 ? -4.556 -4.063 4.994 1.00 90.69 99 ILE A CA 1
ATOM 798 C C . ILE A 1 99 ? -5.930 -4.571 5.465 1.00 90.69 99 ILE A C 1
ATOM 800 O O . ILE A 1 99 ? -6.461 -4.109 6.475 1.00 90.69 99 ILE A O 1
ATOM 804 N N . GLY A 1 100 ? -6.488 -5.555 4.758 1.00 90.31 100 GLY A N 1
ATOM 805 C CA . GLY A 1 100 ? -7.784 -6.158 5.044 1.00 90.31 100 GLY A CA 1
ATOM 806 C C . GLY A 1 100 ? -8.916 -5.565 4.208 1.00 90.31 100 GLY A C 1
ATOM 807 O O . GLY A 1 100 ? -8.908 -4.394 3.821 1.00 90.31 100 GLY A O 1
ATOM 808 N N . SER A 1 101 ? -9.924 -6.391 3.925 1.00 88.50 101 SER A N 1
ATOM 809 C CA . SER A 1 101 ? -11.001 -6.051 2.988 1.00 88.50 101 SER A CA 1
ATOM 810 C C . SER A 1 101 ? -11.829 -4.840 3.417 1.00 88.50 101 SER A C 1
ATOM 812 O O . SER A 1 101 ? -12.300 -4.093 2.564 1.00 88.50 101 SER A O 1
ATOM 814 N N . ASP A 1 102 ? -12.023 -4.625 4.717 1.00 87.25 102 ASP A N 1
ATOM 815 C CA . ASP A 1 102 ? -12.850 -3.515 5.195 1.00 87.25 102 ASP A CA 1
ATOM 816 C C . ASP A 1 102 ? -12.145 -2.168 5.051 1.00 87.25 102 ASP A C 1
ATOM 818 O O . ASP A 1 102 ? -12.749 -1.219 4.548 1.00 87.25 102 ASP A O 1
ATOM 822 N N . MET A 1 103 ? -10.851 -2.101 5.373 1.00 88.25 103 MET A N 1
ATOM 823 C CA . MET A 1 103 ? -10.054 -0.898 5.125 1.00 88.25 103 MET A CA 1
ATOM 824 C C . MET A 1 103 ? -9.878 -0.620 3.636 1.00 88.25 103 MET A C 1
ATOM 826 O O . MET A 1 103 ? -9.957 0.534 3.221 1.00 88.25 103 MET A O 1
ATOM 830 N N . HIS A 1 104 ? -9.751 -1.661 2.813 1.00 89.50 104 HIS A N 1
ATOM 831 C CA . HIS A 1 104 ? -9.739 -1.502 1.361 1.00 89.50 104 HIS A CA 1
ATOM 832 C C . HIS A 1 104 ? -11.059 -0.888 0.850 1.00 89.50 104 HIS A C 1
ATOM 834 O O . HIS A 1 104 ? -11.038 0.027 0.036 1.00 89.50 104 HIS A O 1
ATOM 840 N N . LYS A 1 105 ? -12.231 -1.278 1.373 1.00 88.19 105 LYS A N 1
ATOM 841 C CA . LYS A 1 105 ? -13.505 -0.625 0.992 1.00 88.19 105 LYS A CA 1
ATOM 842 C C . LYS A 1 105 ? -13.560 0.8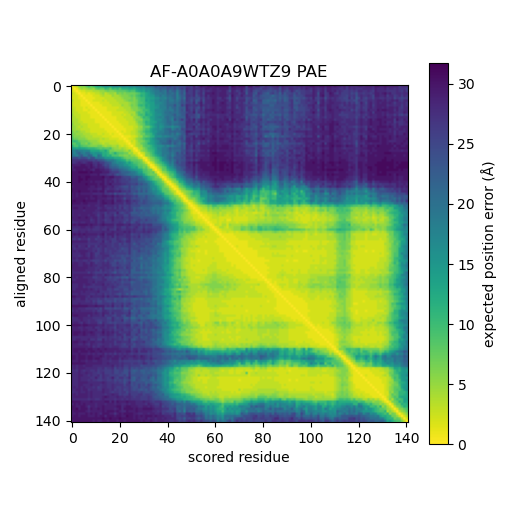50 1.393 1.00 88.19 105 LYS A C 1
ATOM 844 O O . LYS A 1 105 ? -14.175 1.646 0.686 1.00 88.19 105 LYS A O 1
ATOM 849 N N . VAL A 1 106 ? -12.996 1.211 2.548 1.00 87.31 106 VAL A N 1
ATOM 850 C CA . VAL A 1 106 ? -12.890 2.620 2.970 1.00 87.31 106 VAL A CA 1
ATOM 851 C C . VAL A 1 106 ? -12.017 3.377 1.980 1.00 87.31 106 VAL A C 1
ATOM 853 O O . VAL A 1 106 ? -12.398 4.450 1.526 1.00 87.31 106 VAL A O 1
ATOM 856 N N . TYR A 1 107 ? -10.899 2.773 1.596 1.00 87.50 107 TYR A N 1
ATOM 857 C CA . TYR A 1 107 ? -9.978 3.329 0.629 1.00 87.50 107 TYR A CA 1
ATOM 858 C C . TYR A 1 107 ? -10.586 3.531 -0.766 1.00 87.50 107 TYR A C 1
ATOM 860 O O . TYR A 1 107 ? -10.503 4.621 -1.318 1.00 87.50 107 TYR A O 1
ATOM 868 N N . ASP A 1 108 ? -11.285 2.528 -1.304 1.00 87.44 108 ASP A N 1
ATOM 869 C CA . ASP A 1 108 ? -11.956 2.606 -2.612 1.00 87.44 108 ASP A CA 1
ATOM 870 C C . ASP A 1 108 ? -12.988 3.749 -2.674 1.00 87.44 108 ASP A C 1
ATOM 872 O O . ASP A 1 108 ? -13.235 4.344 -3.722 1.00 87.44 108 ASP A O 1
ATOM 876 N N . LYS A 1 109 ? -13.592 4.104 -1.532 1.00 84.88 109 LYS A N 1
ATOM 877 C CA . LYS A 1 109 ? -14.485 5.269 -1.442 1.00 84.88 109 LYS A CA 1
ATOM 878 C C . LYS A 1 109 ? -13.733 6.600 -1.497 1.00 84.88 109 LYS A C 1
ATOM 880 O O . LYS A 1 109 ? -14.303 7.551 -2.016 1.00 84.88 109 LYS A O 1
ATOM 885 N N . LEU A 1 110 ? -12.503 6.662 -0.981 1.00 82.06 110 LEU A N 1
ATOM 886 C CA . LEU A 1 110 ? -11.636 7.847 -1.042 1.00 82.06 110 LEU A CA 1
ATOM 887 C C . LEU A 1 110 ? -11.026 8.037 -2.439 1.00 82.06 110 LEU A C 1
ATOM 889 O O . LEU A 1 110 ? -10.948 9.158 -2.931 1.00 82.06 110 LEU A O 1
ATOM 893 N N . GLN A 1 111 ? -10.649 6.943 -3.106 1.00 71.62 111 GLN A N 1
ATOM 894 C CA . GLN A 1 111 ? -10.035 6.962 -4.441 1.00 71.62 111 GLN A CA 1
ATOM 895 C C . GLN A 1 111 ? -10.968 7.453 -5.548 1.00 71.62 111 GLN A C 1
ATOM 897 O O . GLN A 1 111 ? -10.526 8.079 -6.503 1.00 71.62 111 GLN A O 1
ATOM 902 N N . LYS A 1 112 ? -12.285 7.246 -5.420 1.00 60.50 112 LYS A N 1
ATOM 903 C CA . LYS A 1 112 ? -13.270 7.755 -6.398 1.00 60.50 112 LYS A CA 1
ATOM 904 C C . LYS A 1 112 ? -13.250 9.279 -6.561 1.00 60.50 112 LYS A C 1
ATOM 906 O O . LYS A 1 112 ? -13.897 9.790 -7.473 1.00 60.50 112 LYS A O 1
ATOM 911 N N . THR A 1 113 ? -12.534 9.986 -5.692 1.00 59.25 113 THR A N 1
ATOM 912 C CA . THR A 1 113 ? -12.425 11.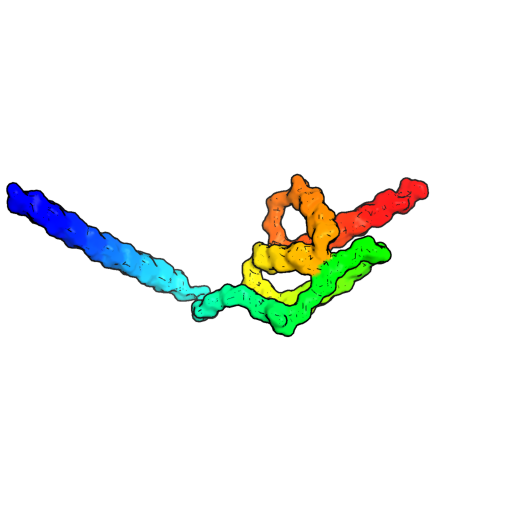443 -5.672 1.00 59.25 113 THR A CA 1
ATOM 913 C C . THR A 1 113 ? -11.080 11.998 -6.153 1.00 59.25 113 THR A C 1
ATOM 915 O O . THR A 1 113 ? -11.049 13.175 -6.496 1.00 59.25 113 THR A O 1
ATOM 918 N N . GLU A 1 114 ? -10.002 11.208 -6.253 1.00 53.59 114 GLU A N 1
ATOM 919 C CA . GLU A 1 114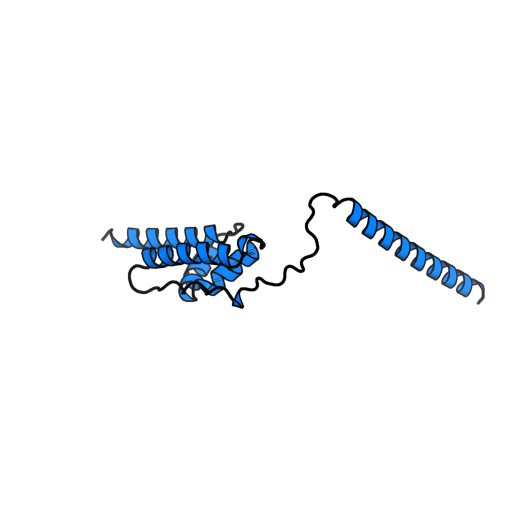 ? -8.652 11.721 -6.562 1.00 53.59 114 GLU A CA 1
ATOM 920 C C . GLU A 1 114 ? -7.871 10.803 -7.515 1.00 53.59 114 GLU A C 1
ATOM 922 O O . GLU A 1 114 ? -7.880 9.587 -7.368 1.00 53.59 114 GLU A O 1
ATOM 927 N N . ALA A 1 115 ? -7.176 11.399 -8.491 1.00 54.22 115 ALA A N 1
ATOM 928 C CA . ALA A 1 115 ? -6.332 10.714 -9.473 1.00 54.22 115 ALA A CA 1
ATOM 929 C C . ALA A 1 115 ? -4.872 11.176 -9.327 1.00 54.22 115 ALA A C 1
ATOM 931 O O . ALA A 1 115 ? -4.337 11.850 -10.206 1.00 54.22 115 ALA A O 1
ATOM 932 N N . GLU A 1 116 ? -4.247 10.866 -8.193 1.00 60.69 116 GLU A N 1
ATOM 933 C CA . GLU A 1 116 ? -2.836 11.182 -7.941 1.00 60.69 116 GLU A CA 1
ATOM 934 C C . GLU A 1 116 ? -1.964 9.925 -7.973 1.00 60.69 116 GLU A C 1
ATOM 936 O O . GLU A 1 116 ? -2.431 8.816 -7.706 1.00 60.69 116 GLU A O 1
ATOM 941 N N . GLU A 1 117 ? -0.687 10.103 -8.326 1.00 62.84 117 GLU A N 1
ATOM 942 C CA . GLU A 1 117 ? 0.313 9.044 -8.204 1.00 62.84 117 GLU A CA 1
ATOM 943 C C . GLU A 1 117 ? 0.432 8.620 -6.742 1.00 62.84 117 GLU A C 1
ATOM 945 O O . GLU A 1 117 ? 0.690 9.427 -5.850 1.00 62.84 117 GLU A O 1
ATOM 950 N N . GLU A 1 118 ? 0.217 7.332 -6.504 1.00 78.12 118 GLU A N 1
ATOM 951 C CA . GLU A 1 118 ? -0.063 6.837 -5.172 1.00 78.12 118 GLU A CA 1
ATOM 952 C C . GLU A 1 118 ? 1.104 6.047 -4.596 1.00 78.12 118 GLU A C 1
ATOM 954 O O . GLU A 1 118 ? 1.608 5.114 -5.226 1.00 78.1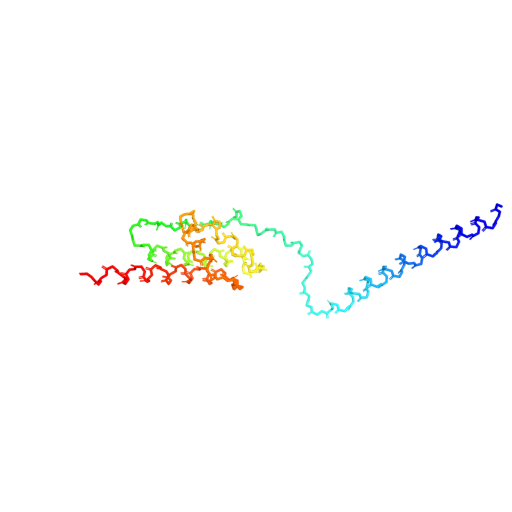2 118 GLU A O 1
ATOM 959 N N . THR A 1 119 ? 1.511 6.413 -3.381 1.00 88.81 119 THR A N 1
ATOM 960 C CA . THR A 1 119 ? 2.528 5.702 -2.604 1.00 88.81 119 THR A CA 1
ATOM 961 C C . THR A 1 119 ? 1.885 4.851 -1.515 1.00 88.81 119 THR A C 1
ATOM 963 O O . THR A 1 119 ? 0.794 5.156 -1.029 1.00 88.81 119 THR A O 1
ATOM 966 N N . ALA A 1 120 ? 2.556 3.775 -1.103 1.00 87.56 120 ALA A N 1
ATOM 967 C CA . ALA A 1 120 ? 2.099 2.910 -0.019 1.00 87.56 120 ALA A CA 1
ATOM 968 C C . ALA A 1 120 ? 1.940 3.703 1.289 1.00 87.56 120 ALA A C 1
ATOM 970 O O . ALA A 1 120 ? 0.985 3.507 2.039 1.00 87.56 120 ALA A O 1
ATOM 971 N N . GLU A 1 121 ? 2.846 4.641 1.550 1.00 89.75 121 GLU A N 1
ATOM 972 C CA . GLU A 1 121 ? 2.747 5.562 2.676 1.00 89.75 121 GLU A CA 1
ATOM 973 C C . GLU A 1 121 ? 1.544 6.507 2.531 1.00 89.75 121 GLU A C 1
ATOM 975 O O . GLU A 1 121 ? 0.767 6.645 3.479 1.00 89.75 121 GLU A O 1
ATOM 980 N N . GLY A 1 122 ? 1.325 7.071 1.339 1.00 89.31 122 GLY A N 1
ATOM 981 C CA . GLY A 1 122 ? 0.195 7.956 1.051 1.00 89.31 122 GLY A CA 1
ATOM 982 C C . GLY A 1 122 ? -1.163 7.275 1.240 1.00 89.31 122 GLY A C 1
ATOM 983 O O . GLY A 1 122 ? -2.080 7.873 1.801 1.00 89.31 122 GLY A O 1
ATOM 984 N N . VAL A 1 123 ? -1.283 5.991 0.882 1.00 89.50 123 VAL A N 1
ATOM 985 C CA . VAL A 1 123 ? -2.482 5.178 1.165 1.00 89.50 123 VAL A CA 1
ATOM 986 C C . VAL A 1 123 ? -2.801 5.178 2.662 1.00 89.50 123 VAL A C 1
ATOM 988 O O . VAL A 1 123 ? -3.947 5.389 3.065 1.00 89.50 123 VAL A O 1
ATOM 991 N N . ILE A 1 124 ? -1.791 4.936 3.502 1.00 90.50 124 ILE A N 1
ATOM 992 C CA . ILE A 1 124 ? -1.962 4.864 4.957 1.00 90.50 124 ILE A CA 1
ATOM 993 C C . ILE A 1 124 ? -2.306 6.245 5.524 1.00 90.50 124 ILE A C 1
ATOM 995 O O . ILE A 1 124 ? -3.168 6.342 6.399 1.00 90.50 124 ILE A O 1
ATOM 999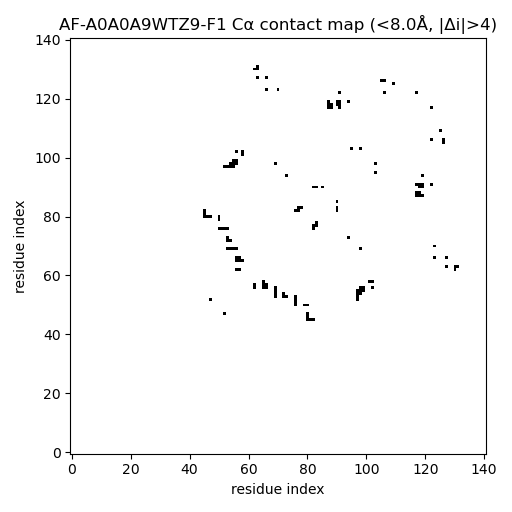 N N . GLU A 1 125 ? -1.670 7.309 5.034 1.00 89.50 125 GLU A N 1
ATOM 1000 C CA . GLU A 1 125 ? -1.957 8.684 5.459 1.00 89.50 125 GLU A CA 1
ATOM 1001 C C . GLU A 1 125 ? -3.385 9.108 5.111 1.00 89.50 125 GLU A C 1
ATOM 1003 O O . GLU A 1 125 ? -4.124 9.505 6.014 1.00 89.50 125 GLU A O 1
ATOM 1008 N N . LYS A 1 126 ? -3.837 8.897 3.868 1.00 88.56 126 LYS A N 1
ATOM 1009 C CA . LYS A 1 126 ? -5.225 9.182 3.456 1.00 88.56 126 LYS A CA 1
ATOM 1010 C C . LYS A 1 126 ? -6.242 8.444 4.326 1.00 88.56 126 LYS A C 1
ATOM 1012 O O . LYS A 1 126 ? -7.269 8.996 4.729 1.00 88.56 126 LYS A O 1
ATOM 1017 N N . LEU A 1 127 ? -5.957 7.185 4.663 1.00 88.75 127 LEU A N 1
ATOM 1018 C CA . LEU A 1 127 ? -6.806 6.413 5.568 1.00 88.75 127 LEU A CA 1
ATOM 1019 C C . LEU A 1 127 ? -6.833 7.008 6.979 1.00 88.75 127 LEU A C 1
ATOM 1021 O O . LEU A 1 127 ? -7.910 7.109 7.567 1.00 88.75 127 LEU A O 1
ATOM 1025 N N . LYS A 1 128 ? -5.689 7.438 7.521 1.00 88.19 128 LYS A N 1
ATOM 1026 C CA . LYS A 1 128 ? -5.632 8.102 8.831 1.00 88.19 128 LYS A CA 1
ATOM 1027 C C . LYS A 1 128 ? -6.414 9.410 8.848 1.00 88.19 128 LYS A C 1
ATOM 1029 O O . LYS A 1 128 ? -7.187 9.620 9.779 1.00 88.19 128 LYS A O 1
ATOM 1034 N N . GLU A 1 129 ? -6.244 10.260 7.842 1.00 86.19 129 GLU A N 1
ATOM 1035 C CA . GLU A 1 129 ? -6.945 11.546 7.736 1.00 86.19 129 GLU A CA 1
ATOM 1036 C C . GLU A 1 129 ? -8.464 11.370 7.677 1.00 86.19 129 GLU A C 1
ATOM 1038 O O . GLU A 1 129 ? -9.220 12.066 8.358 1.00 86.19 129 GLU A O 1
ATOM 1043 N N . ASN A 1 130 ? -8.935 10.378 6.921 1.00 85.75 130 ASN A N 1
ATOM 1044 C CA . ASN A 1 130 ? -10.358 10.065 6.875 1.00 85.75 130 ASN A CA 1
ATOM 1045 C C . ASN A 1 130 ? -10.896 9.615 8.248 1.00 85.75 130 ASN A C 1
ATOM 1047 O O . ASN A 1 130 ? -11.985 10.019 8.677 1.00 85.75 130 ASN A O 1
ATOM 1051 N N . LEU A 1 131 ? -10.126 8.794 8.968 1.00 81.88 131 LEU A N 1
ATOM 1052 C CA . LEU A 1 131 ? -10.507 8.322 10.298 1.00 81.88 131 LEU A CA 1
ATOM 1053 C C . LEU A 1 131 ? -10.516 9.458 11.331 1.00 81.88 131 LEU A C 1
ATOM 1055 O O . LEU A 1 131 ? -11.447 9.529 12.133 1.00 81.88 131 LEU A O 1
ATOM 1059 N N . THR A 1 132 ? -9.552 10.382 11.298 1.00 75.19 132 THR A N 1
ATOM 1060 C CA . THR A 1 132 ? -9.528 11.539 12.212 1.00 75.19 132 THR A CA 1
ATOM 1061 C C . THR A 1 132 ? -10.666 12.519 11.925 1.00 75.19 132 THR A C 1
ATOM 1063 O O . THR A 1 132 ? -11.332 12.972 12.860 1.00 75.19 132 THR A O 1
ATOM 1066 N N . HIS A 1 133 ? -10.978 12.786 10.651 1.00 67.06 133 HIS A N 1
ATOM 1067 C CA . HIS A 1 133 ? -12.106 13.646 10.270 1.00 67.06 133 HIS A CA 1
ATOM 1068 C C . HIS A 1 133 ? -13.457 13.072 10.706 1.00 67.06 133 HIS A C 1
ATOM 1070 O O . HIS A 1 133 ? -14.345 13.791 11.172 1.00 67.06 133 HIS A O 1
ATOM 1076 N N . THR A 1 134 ? -13.613 11.751 10.606 1.00 59.44 134 THR A N 1
ATOM 1077 C CA . THR A 1 134 ? -14.835 11.059 11.035 1.00 59.44 134 THR A CA 1
ATOM 1078 C C . THR A 1 134 ? -15.038 11.144 12.553 1.00 59.44 134 THR A C 1
ATOM 1080 O O . THR A 1 134 ? -16.174 11.282 13.010 1.00 59.44 134 THR A O 1
ATOM 1083 N N . VAL A 1 135 ? -13.958 11.120 13.343 1.00 58.19 135 VAL A N 1
ATOM 1084 C CA . VAL A 1 135 ? -14.022 11.290 14.805 1.00 58.19 135 VAL A CA 1
ATOM 1085 C C . VAL A 1 135 ? -14.399 12.726 15.181 1.00 58.19 135 VAL A C 1
ATOM 1087 O O . VAL A 1 135 ? -15.278 12.907 16.022 1.00 58.19 135 VAL A O 1
ATOM 1090 N N . ASN A 1 136 ? -13.826 13.741 14.523 1.00 53.16 136 ASN A N 1
ATOM 1091 C CA . ASN A 1 136 ? -14.127 15.147 14.827 1.00 53.16 136 ASN A CA 1
ATOM 1092 C C . ASN A 1 136 ? -15.590 15.527 14.550 1.00 53.16 136 ASN A C 1
ATOM 1094 O O . ASN A 1 136 ? -16.200 16.223 15.357 1.00 53.16 136 ASN A O 1
ATOM 1098 N N . LYS A 1 137 ? -16.214 14.990 13.492 1.00 50.59 137 LYS A N 1
ATOM 1099 C CA . LYS A 1 137 ? -17.647 15.225 13.216 1.00 50.59 137 LYS A CA 1
ATOM 1100 C C . LYS A 1 137 ? -18.595 14.653 14.278 1.00 50.59 137 LYS A C 1
ATOM 1102 O O . LYS A 1 137 ? -19.768 15.015 14.304 1.00 50.59 137 LYS A O 1
ATOM 1107 N N . ARG A 1 138 ? -18.132 13.731 15.132 1.00 48.34 138 ARG A N 1
ATOM 1108 C CA . ARG A 1 138 ? -18.976 13.071 16.141 1.00 48.34 138 ARG A CA 1
ATOM 1109 C C . ARG A 1 138 ? -19.173 13.910 17.410 1.00 48.34 138 ARG A C 1
ATOM 1111 O O . ARG A 1 138 ? -20.121 13.641 18.140 1.00 48.34 138 ARG A O 1
ATOM 1118 N N . PHE A 1 139 ? -18.322 14.906 17.661 1.00 48.34 139 PHE A N 1
ATOM 1119 C CA . PHE A 1 139 ? -18.322 15.693 18.902 1.00 48.34 139 PHE A CA 1
ATOM 1120 C C . PHE A 1 139 ? -19.068 17.040 18.822 1.00 48.34 139 PHE A C 1
ATOM 1122 O O . PHE A 1 139 ? -19.102 17.760 19.812 1.00 48.34 139 PHE A O 1
ATOM 1129 N N . GLU A 1 140 ? -19.711 17.374 17.697 1.00 46.41 140 GLU A N 1
ATOM 1130 C CA . GLU A 1 140 ? -20.465 18.635 17.530 1.00 46.41 140 GLU A CA 1
ATOM 1131 C C . GLU A 1 140 ? -21.995 18.478 17.683 1.00 46.41 140 GLU A C 1
ATOM 1133 O O . GLU A 1 140 ? -22.766 19.082 16.935 1.00 46.41 140 GLU A O 1
ATOM 1138 N N . ARG A 1 141 ? -22.473 17.656 18.626 1.00 43.25 141 ARG A N 1
ATOM 1139 C CA . ARG A 1 141 ? -23.904 17.601 18.982 1.00 43.25 141 ARG A CA 1
ATOM 1140 C C . ARG A 1 141 ? -24.139 17.775 20.469 1.00 43.25 141 ARG A C 1
ATOM 1142 O O . ARG A 1 141 ? -23.420 17.114 21.246 1.00 43.25 141 ARG A O 1
#

Solvent-accessible surface area (backbone atoms only — not comparable to full-atom values): 8361 Å² total; per-residue (Å²): 110,76,67,58,56,52,50,51,50,51,51,53,52,49,50,56,48,51,52,51,48,50,54,50,53,53,51,49,60,60,61,75,63,77,82,70,98,70,77,86,65,73,80,64,72,66,75,52,87,81,47,79,76,55,71,49,48,50,81,68,82,61,38,70,58,35,46,54,52,34,52,54,38,46,53,53,38,32,63,74,42,51,44,78,82,48,59,47,70,56,44,32,54,51,46,60,67,41,43,25,74,68,53,42,54,57,46,57,63,57,49,79,75,56,94,68,94,66,41,50,66,52,56,53,50,57,51,50,53,53,52,53,54,58,55,60,70,68,73,81,120

Sequence (141 aa):
MKKLEKELQKLAERQRELERELHRRNGELEGEVGGTGNEGREKKLPELRNVPQPDPVKIEGNITENLGYFEKAWKNYSVASGLEEYPERVRVAVLLSVIGSDMHKVYDKLQKTEAEEETAEGVIEKLKENLTHTVNKRFER

Radius of gyration: 26.65 Å; Cα contacts (8 Å, |Δi|>4): 73; chains: 1; bounding box: 50×35×84 Å

Organism: Lygus hesperus (NCBI:txid30085)

pLDDT: mean 76.46, std 17.12, range [37.22, 94.0]

Secondary structure (DSSP, 8-state):
-HHHHHHHHHHHHHHHHHHHHHHHHHHHHHHS--S------------GGGSPPPPPPP-SS-HHHHHHHHHHHHHHHHHHTTGGGS-HHHHHHHHHHHS-HHHHHHHHHHHTT------HHHHHHHHHHHHHHHHHTTS--